Protein AF-A0A6A1WJF9-F1 (afdb_monomer)

InterPro domains:
  IPR001461 Aspartic peptidase A1 [PTHR13683] (9-112)
  IPR021109 Aspartic peptidase domain superfamily [G3DSA:2.40.70.10] (3-115)
  IPR021109 Aspartic peptidase domain superfamily [SSF50630] (6-113)
  IPR032861 Xylanase inhibitor, N-terminal [PF14543] (9-113)
  IPR033121 Peptidase family A1 domain [PS51767] (9-115)

Structure (mmCIF, N/CA/C/O backbone):
data_AF-A0A6A1WJF9-F1
#
_entry.id   AF-A0A6A1WJF9-F1
#
loop_
_atom_site.group_PDB
_atom_site.id
_atom_site.type_symbol
_atom_site.label_atom_id
_atom_site.label_alt_id
_atom_site.label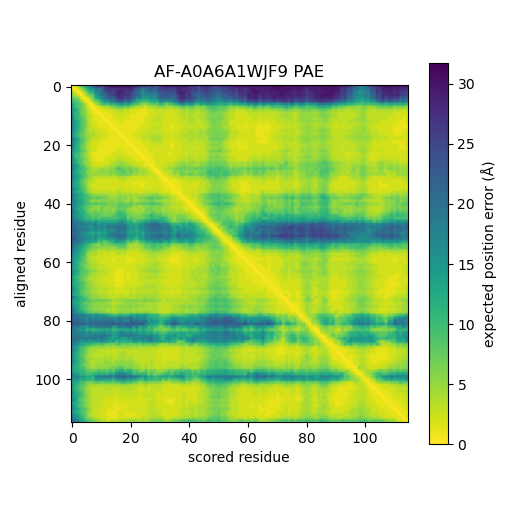_comp_id
_atom_site.label_asym_id
_atom_site.label_entity_id
_atom_site.label_seq_id
_atom_site.pdbx_PDB_ins_code
_atom_site.Cartn_x
_atom_site.Cartn_y
_atom_site.Cartn_z
_atom_site.occupancy
_atom_site.B_iso_or_equiv
_atom_site.auth_seq_id
_atom_site.auth_comp_id
_atom_site.auth_asym_id
_atom_site.auth_atom_id
_atom_site.pdbx_PDB_model_num
ATOM 1 N N . MET A 1 1 ? 31.483 -2.891 -10.739 1.00 36.22 1 MET A N 1
ATOM 2 C CA . MET A 1 1 ? 30.237 -3.054 -9.964 1.00 36.22 1 MET A CA 1
ATOM 3 C C . MET A 1 1 ? 29.172 -3.486 -10.957 1.00 36.22 1 MET A C 1
ATOM 5 O O . MET A 1 1 ? 28.878 -2.681 -11.832 1.00 36.22 1 MET A O 1
ATOM 9 N N . PRO A 1 2 ? 28.710 -4.747 -10.968 1.00 40.19 2 PRO A N 1
ATOM 10 C CA . PRO A 1 2 ? 27.743 -5.171 -11.969 1.00 40.19 2 PRO A CA 1
ATOM 11 C C . PRO A 1 2 ? 26.389 -4.538 -11.637 1.00 40.19 2 PRO A C 1
ATOM 13 O O . PRO A 1 2 ? 25.778 -4.844 -10.617 1.00 40.19 2 PRO A O 1
ATOM 16 N N . SER A 1 3 ? 25.961 -3.610 -12.485 1.00 45.16 3 SER A N 1
ATOM 17 C CA . SER A 1 3 ? 24.625 -3.027 -12.498 1.00 45.16 3 SER A CA 1
ATOM 18 C C . SER A 1 3 ? 23.645 -4.128 -12.890 1.00 45.16 3 SER A C 1
ATOM 20 O O . SER A 1 3 ? 23.606 -4.548 -14.046 1.00 45.16 3 SER A O 1
ATOM 22 N N . VAL A 1 4 ? 22.886 -4.650 -11.931 1.00 50.06 4 VAL A N 1
ATOM 23 C CA . VAL A 1 4 ? 21.851 -5.634 -12.241 1.00 50.06 4 VAL A CA 1
ATOM 24 C C . VAL A 1 4 ? 20.630 -4.885 -12.768 1.00 50.06 4 VAL A C 1
ATOM 26 O O . VAL A 1 4 ? 19.92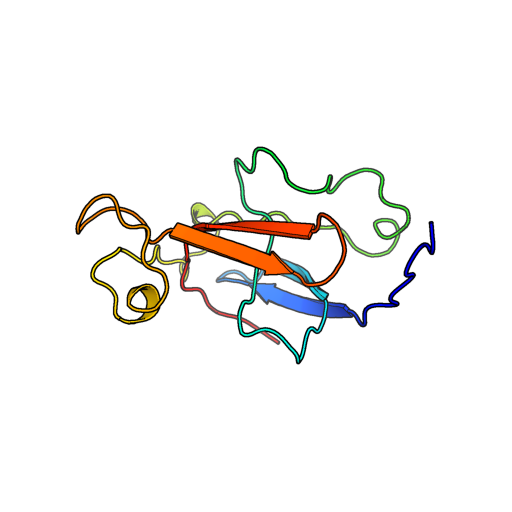7 -4.224 -12.011 1.00 50.06 4 VAL A O 1
ATOM 29 N N . LEU A 1 5 ? 20.408 -4.958 -14.081 1.00 51.97 5 LEU A N 1
ATOM 30 C CA . LEU A 1 5 ? 19.225 -4.411 -14.739 1.00 51.97 5 LEU A CA 1
ATOM 31 C C . LEU A 1 5 ? 18.145 -5.504 -14.762 1.00 51.97 5 LEU A C 1
ATOM 33 O O . LEU A 1 5 ? 18.166 -6.385 -15.621 1.00 51.97 5 LEU A O 1
ATOM 37 N N . TYR A 1 6 ? 17.224 -5.492 -13.800 1.00 61.28 6 TYR A N 1
ATOM 38 C CA . TYR A 1 6 ? 16.028 -6.335 -13.868 1.00 61.28 6 TYR A CA 1
ATOM 39 C C . TYR A 1 6 ? 14.924 -5.575 -14.605 1.00 61.28 6 TYR A C 1
ATOM 41 O O . TYR A 1 6 ? 14.531 -4.488 -14.190 1.00 61.28 6 TYR A O 1
ATOM 49 N N . SER A 1 7 ? 14.421 -6.148 -15.700 1.00 72.31 7 SER A N 1
ATOM 50 C CA . SER A 1 7 ? 13.178 -5.689 -16.322 1.00 72.31 7 SER A CA 1
ATOM 51 C C . SER A 1 7 ? 12.006 -6.221 -15.495 1.00 72.31 7 SER A C 1
ATOM 53 O O . SER A 1 7 ? 11.912 -7.427 -15.260 1.00 72.31 7 SER A O 1
ATOM 55 N N . LEU A 1 8 ? 11.157 -5.318 -15.006 1.00 79.69 8 LEU A N 1
ATOM 56 C CA . LEU A 1 8 ? 9.938 -5.655 -14.277 1.00 79.69 8 LEU A CA 1
ATOM 57 C C . LEU A 1 8 ? 8.751 -5.669 -15.244 1.00 79.69 8 LEU A C 1
ATOM 59 O O . LEU A 1 8 ? 8.674 -4.851 -16.160 1.00 79.69 8 LEU A O 1
ATOM 63 N N . TYR A 1 9 ? 7.818 -6.592 -15.021 1.00 87.06 9 TYR A N 1
ATOM 64 C CA . TYR A 1 9 ? 6.519 -6.578 -15.688 1.00 87.06 9 TYR A CA 1
ATOM 65 C C . TYR A 1 9 ? 5.552 -5.757 -14.848 1.00 87.06 9 TYR A C 1
ATOM 67 O O . TYR A 1 9 ? 5.500 -5.932 -13.631 1.00 87.06 9 TYR A O 1
ATOM 75 N N . TYR A 1 10 ? 4.783 -4.886 -15.493 1.00 88.06 10 TYR A N 1
ATOM 76 C CA . TYR A 1 10 ? 3.828 -4.014 -14.823 1.00 88.06 10 TYR A CA 1
ATOM 77 C C . TYR A 1 10 ? 2.409 -4.311 -15.288 1.00 88.06 10 TYR A C 1
ATOM 79 O O . TYR A 1 10 ? 2.186 -4.682 -16.440 1.00 88.06 10 TYR A O 1
ATOM 87 N N . THR A 1 11 ? 1.449 -4.114 -14.393 1.00 90.94 11 THR A N 1
ATOM 88 C CA . THR A 1 11 ? 0.025 -4.106 -14.727 1.00 90.94 11 THR A CA 1
ATOM 89 C C . THR A 1 11 ? -0.641 -2.886 -14.116 1.00 90.94 11 THR A C 1
ATOM 91 O O . THR A 1 11 ? -0.162 -2.337 -13.121 1.00 90.94 11 THR A O 1
ATOM 94 N N . ALA A 1 12 ? -1.760 -2.478 -14.706 1.00 91.81 12 ALA A N 1
ATOM 95 C CA . ALA A 1 12 ? -2.671 -1.556 -14.057 1.00 91.81 12 ALA A CA 1
ATOM 96 C C . ALA A 1 12 ? -3.667 -2.330 -13.187 1.00 91.81 12 ALA A C 1
ATOM 98 O O . ALA A 1 12 ? -4.109 -3.412 -13.567 1.00 91.81 12 ALA A O 1
ATOM 99 N N . LEU A 1 13 ? -4.029 -1.749 -12.051 1.00 94.75 13 LEU A N 1
ATOM 100 C CA . LEU A 1 13 ? -5.171 -2.148 -11.230 1.00 94.75 13 LEU A CA 1
ATOM 101 C C . LEU A 1 13 ? -5.817 -0.897 -10.636 1.00 94.75 13 LEU A C 1
ATOM 103 O O . LEU A 1 13 ? -5.277 0.202 -10.774 1.00 94.75 13 LEU A O 1
ATOM 107 N N . GLN A 1 14 ? -6.952 -1.045 -9.970 1.00 96.19 14 GLN A N 1
ATOM 108 C CA . GLN A 1 14 ? -7.589 0.023 -9.211 1.00 96.19 14 GLN A CA 1
ATOM 109 C C . GLN A 1 14 ? -7.641 -0.323 -7.721 1.00 96.19 14 GLN A C 1
ATOM 111 O O . GLN A 1 14 ? -7.848 -1.478 -7.352 1.00 96.19 14 GLN A O 1
ATOM 116 N N . LEU A 1 15 ? -7.454 0.678 -6.862 1.00 96.88 15 LEU A N 1
ATOM 117 C CA . LEU A 1 15 ? -7.564 0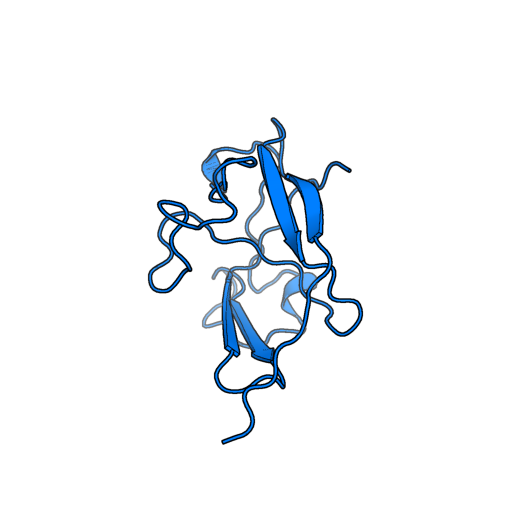.543 -5.411 1.00 96.88 15 LEU A CA 1
ATOM 118 C C . LEU A 1 15 ? -8.689 1.422 -4.878 1.00 96.88 15 LEU A C 1
ATOM 120 O O . LEU A 1 15 ? -8.770 2.604 -5.216 1.00 96.88 15 LEU A O 1
ATOM 124 N N . GLY A 1 16 ? -9.481 0.850 -3.979 1.00 96.31 16 GLY A N 1
ATOM 125 C CA . GLY A 1 16 ? -10.483 1.559 -3.201 1.00 96.31 16 GLY A CA 1
ATOM 126 C C . GLY A 1 16 ? -11.820 1.801 -3.884 1.00 96.31 16 GLY A C 1
ATOM 127 O O . GLY A 1 16 ? -12.063 1.380 -5.013 1.00 96.31 16 GLY A O 1
ATOM 128 N N . THR A 1 17 ? -12.676 2.509 -3.149 1.00 97.12 17 THR A N 1
ATOM 129 C CA . THR A 1 17 ? -14.023 2.894 -3.567 1.00 97.12 17 THR A CA 1
ATOM 130 C C . THR A 1 17 ? -14.225 4.400 -3.319 1.00 97.12 17 THR A C 1
ATOM 132 O O . THR A 1 17 ? -14.325 4.814 -2.160 1.00 97.12 17 THR A O 1
ATOM 135 N N . PRO A 1 18 ? -14.293 5.244 -4.375 1.00 96.56 18 PRO A N 1
ATOM 136 C CA . PRO A 1 18 ? -14.187 4.888 -5.797 1.00 96.56 18 PRO A CA 1
ATOM 137 C C . PRO A 1 18 ? -12.778 4.404 -6.187 1.00 96.56 18 PRO A C 1
ATOM 139 O O . PRO A 1 18 ? -11.793 4.764 -5.547 1.00 96.56 18 PRO A O 1
ATOM 142 N N . GLY A 1 19 ? -12.698 3.599 -7.250 1.00 96.44 19 GLY A N 1
ATOM 143 C CA . GLY A 1 19 ? -11.443 3.017 -7.728 1.00 96.44 19 GLY A CA 1
ATOM 144 C C . GLY A 1 19 ? -10.479 4.061 -8.292 1.00 96.44 19 GLY A C 1
ATOM 145 O O . GLY A 1 19 ? -10.833 4.826 -9.188 1.00 96.44 19 GLY A O 1
ATOM 146 N N . VAL A 1 20 ? -9.243 4.063 -7.788 1.00 95.19 20 VAL A N 1
ATOM 147 C CA . VAL A 1 20 ? -8.134 4.893 -8.292 1.00 95.19 20 VAL A CA 1
ATOM 148 C C . VAL A 1 20 ? -7.095 3.997 -8.954 1.00 95.19 20 VAL A C 1
ATOM 150 O O . VAL A 1 20 ? -6.727 2.973 -8.387 1.00 95.19 20 VAL A O 1
ATOM 153 N N . LYS A 1 21 ? -6.621 4.354 -10.153 1.00 93.56 21 LYS A N 1
ATOM 154 C CA . LYS A 1 21 ? -5.757 3.496 -10.981 1.00 93.56 21 LYS A CA 1
ATOM 155 C C . LYS A 1 21 ? -4.288 3.567 -10.549 1.00 93.56 21 LYS A C 1
ATOM 157 O O . LYS A 1 21 ? -3.721 4.647 -10.458 1.00 93.56 21 LYS A O 1
ATOM 162 N N . PHE A 1 22 ? -3.634 2.427 -10.378 1.00 92.38 22 PHE A N 1
ATOM 163 C CA . PHE A 1 22 ? -2.208 2.330 -10.059 1.00 92.38 22 PHE A CA 1
ATOM 164 C C . PHE A 1 22 ? -1.503 1.426 -11.062 1.00 92.38 22 PHE A C 1
ATOM 166 O O . PHE A 1 22 ? -2.070 0.429 -11.505 1.00 92.38 22 PHE A O 1
ATOM 173 N N . MET A 1 23 ? -0.258 1.766 -11.392 1.00 90.19 23 MET A N 1
ATOM 174 C CA . MET A 1 23 ? 0.650 0.885 -12.119 1.00 90.19 23 MET A CA 1
ATOM 175 C C . MET A 1 23 ? 1.575 0.209 -11.112 1.00 90.19 23 MET A C 1
ATOM 177 O O . MET A 1 23 ? 2.243 0.882 -10.329 1.00 90.19 23 MET A O 1
ATOM 181 N N . VAL A 1 24 ? 1.598 -1.121 -11.117 1.00 90.50 24 VAL A N 1
ATOM 182 C CA . VAL A 1 24 ? 2.294 -1.920 -10.101 1.00 90.50 24 VAL A CA 1
ATOM 183 C C . VAL A 1 24 ? 3.158 -2.988 -10.753 1.00 90.50 24 VAL A C 1
ATOM 185 O O . VAL A 1 24 ? 2.794 -3.536 -11.794 1.00 90.50 24 VAL A O 1
ATOM 188 N N . ALA A 1 25 ? 4.312 -3.276 -10.150 1.00 89.69 25 ALA A N 1
ATOM 189 C CA . ALA A 1 25 ? 5.199 -4.338 -10.608 1.00 89.69 25 ALA A CA 1
ATOM 190 C C . ALA A 1 25 ? 4.680 -5.710 -10.149 1.00 89.69 25 ALA A C 1
ATOM 192 O O . ALA A 1 25 ? 4.277 -5.883 -8.999 1.00 89.69 25 ALA A O 1
ATOM 193 N N . LEU A 1 26 ? 4.724 -6.695 -11.042 1.00 90.12 26 LEU A N 1
ATOM 194 C CA . LEU A 1 26 ? 4.380 -8.083 -10.754 1.00 90.12 26 LEU A CA 1
ATOM 195 C C . LEU A 1 26 ? 5.596 -8.808 -10.168 1.00 90.12 26 LEU A C 1
ATOM 197 O O . LEU A 1 26 ? 6.469 -9.277 -10.899 1.00 90.12 26 LEU A O 1
ATOM 201 N N . ASP A 1 27 ? 5.639 -8.916 -8.842 1.00 87.94 27 ASP A N 1
ATOM 202 C CA . ASP A 1 27 ? 6.687 -9.631 -8.113 1.00 87.94 27 ASP A CA 1
ATOM 203 C C . ASP A 1 27 ? 6.154 -10.944 -7.521 1.00 87.94 27 ASP A C 1
ATOM 205 O O . ASP A 1 27 ? 5.575 -10.986 -6.441 1.00 87.94 27 ASP A O 1
ATOM 209 N N . THR A 1 28 ? 6.366 -12.049 -8.238 1.00 88.69 28 THR A N 1
ATOM 210 C CA . THR A 1 28 ? 5.937 -13.396 -7.804 1.00 88.69 28 THR A CA 1
ATOM 211 C C . THR A 1 28 ? 6.785 -13.982 -6.672 1.00 88.69 28 THR A C 1
ATOM 213 O O . THR A 1 28 ? 6.485 -15.075 -6.188 1.00 88.69 28 THR A O 1
ATOM 216 N N . ARG A 1 29 ? 7.867 -13.305 -6.264 1.00 84.25 29 ARG A N 1
ATOM 217 C CA . ARG A 1 29 ? 8.800 -13.784 -5.234 1.00 84.25 29 ARG A CA 1
ATOM 218 C C . ARG A 1 29 ? 8.647 -13.065 -3.895 1.00 84.25 29 ARG A C 1
ATOM 220 O O . ARG A 1 29 ? 9.420 -13.357 -2.983 1.00 84.25 29 ARG A O 1
ATOM 227 N N . SER A 1 30 ? 7.666 -12.176 -3.755 1.00 83.69 30 SER A N 1
ATOM 228 C CA . SER A 1 30 ? 7.314 -11.546 -2.483 1.00 83.69 30 SER A CA 1
ATOM 229 C C . SER A 1 30 ? 5.846 -11.773 -2.116 1.00 83.69 30 SER A C 1
ATOM 231 O O . SER A 1 30 ? 5.038 -12.232 -2.919 1.00 83.69 30 SER A O 1
ATOM 233 N N . ASP A 1 31 ? 5.519 -11.503 -0.853 1.00 84.44 31 ASP A N 1
ATOM 234 C CA . ASP A 1 31 ? 4.181 -11.645 -0.271 1.00 84.44 31 ASP A CA 1
ATOM 235 C C . ASP A 1 31 ? 3.566 -10.287 0.121 1.00 84.44 31 ASP A C 1
ATOM 237 O O . ASP A 1 31 ? 2.588 -10.236 0.870 1.00 84.44 31 ASP A O 1
ATOM 241 N N . LEU A 1 32 ? 4.154 -9.180 -0.355 1.00 88.44 32 LEU A N 1
ATOM 242 C CA . LEU A 1 32 ? 3.747 -7.816 -0.028 1.00 88.44 32 LEU A CA 1
ATOM 243 C C . LEU A 1 32 ? 3.358 -7.040 -1.285 1.00 88.44 32 LEU A C 1
ATOM 245 O O . LEU A 1 32 ? 4.193 -6.770 -2.144 1.00 88.44 32 LEU A O 1
ATOM 249 N N . PHE A 1 33 ? 2.118 -6.568 -1.303 1.00 91.94 33 PHE A N 1
ATOM 250 C CA . PHE A 1 33 ? 1.655 -5.537 -2.220 1.00 91.94 33 PHE A CA 1
ATOM 251 C C . PHE A 1 33 ? 1.798 -4.156 -1.566 1.00 91.94 33 PHE A C 1
ATOM 253 O O . PHE A 1 33 ? 1.304 -3.953 -0.456 1.00 91.94 33 PHE A O 1
ATOM 260 N N . TRP A 1 34 ? 2.470 -3.209 -2.227 1.00 92.50 34 TRP A N 1
ATOM 261 C CA . TRP A 1 34 ? 2.646 -1.849 -1.714 1.00 92.50 34 TRP A CA 1
ATOM 262 C C . TRP A 1 34 ? 2.555 -0.802 -2.826 1.00 92.50 34 TRP A C 1
ATOM 264 O O . TRP A 1 34 ? 2.956 -1.034 -3.965 1.00 92.50 34 TRP A O 1
ATOM 274 N N . VAL A 1 35 ? 2.037 0.368 -2.462 1.00 93.56 35 VAL A N 1
ATOM 275 C CA . VAL A 1 35 ? 1.968 1.577 -3.289 1.00 93.56 35 VAL A CA 1
ATOM 276 C C . VAL A 1 35 ? 2.419 2.772 -2.441 1.00 93.56 35 VAL A C 1
ATOM 278 O O . VAL A 1 35 ? 2.267 2.724 -1.215 1.00 93.56 35 VAL A O 1
ATOM 281 N N . PRO A 1 36 ? 2.988 3.834 -3.038 1.00 92.06 36 PRO A N 1
ATOM 282 C CA . PRO A 1 36 ? 3.284 5.058 -2.300 1.00 92.06 36 PRO A CA 1
ATOM 283 C C . PRO A 1 36 ? 1.984 5.680 -1.777 1.00 92.06 36 PRO A C 1
ATOM 285 O O . PRO A 1 36 ? 0.981 5.723 -2.491 1.00 92.06 36 PRO A O 1
ATOM 288 N N . CYS A 1 37 ? 2.004 6.168 -0.538 1.00 91.50 37 CYS A N 1
ATOM 289 C CA . CYS A 1 37 ? 0.866 6.829 0.093 1.00 91.50 37 CYS A CA 1
ATOM 290 C C . CYS A 1 37 ? 1.112 8.321 0.332 1.00 91.50 37 CYS A C 1
ATOM 292 O O . CYS A 1 37 ? 2.241 8.813 0.211 1.00 91.50 37 CYS A O 1
ATOM 294 N N . ASP A 1 38 ? 0.047 9.038 0.689 1.00 86.19 38 ASP A N 1
ATOM 295 C CA . ASP A 1 38 ? 0.138 10.422 1.130 1.00 86.19 38 ASP A CA 1
ATOM 296 C C . ASP A 1 38 ? 1.077 10.541 2.344 1.00 86.19 38 ASP A C 1
ATOM 298 O O . ASP A 1 38 ? 1.210 9.633 3.166 1.00 86.19 38 ASP A O 1
ATOM 302 N N . ASN A 1 39 ? 1.804 11.657 2.419 1.00 82.69 39 ASN A N 1
ATOM 303 C CA . ASN A 1 39 ? 2.830 11.922 3.436 1.00 82.69 39 ASN A CA 1
ATOM 304 C C . ASN A 1 39 ? 4.015 10.934 3.459 1.00 82.69 39 ASN A C 1
ATOM 306 O O . ASN A 1 39 ? 4.706 10.819 4.476 1.00 82.69 39 ASN A O 1
ATOM 310 N N . CYS A 1 40 ? 4.308 10.252 2.348 1.00 85.75 40 CYS A N 1
ATOM 311 C CA . CYS A 1 40 ? 5.539 9.476 2.244 1.00 85.75 40 CYS A CA 1
ATOM 312 C C . CYS A 1 40 ? 6.783 10.382 2.217 1.00 85.75 40 CYS A C 1
ATOM 314 O O . CYS A 1 40 ? 6.899 11.287 1.395 1.00 85.75 40 CYS A O 1
ATOM 316 N N . SER A 1 41 ? 7.750 10.109 3.098 1.00 84.19 41 SER A N 1
ATOM 317 C CA . SER A 1 41 ? 8.971 10.916 3.234 1.00 84.19 41 SER A CA 1
ATOM 318 C C . SER A 1 41 ? 10.107 10.513 2.289 1.00 84.19 41 SER A C 1
ATOM 320 O O . SER A 1 41 ? 10.973 11.333 1.990 1.00 84.19 41 SER A O 1
ATOM 322 N N . ARG A 1 42 ? 10.142 9.250 1.842 1.00 85.19 42 ARG A N 1
ATOM 323 C CA . ARG A 1 42 ? 11.215 8.677 1.005 1.00 85.19 42 ARG A CA 1
ATOM 324 C C . ARG A 1 42 ? 10.651 7.788 -0.108 1.00 85.19 42 ARG A C 1
ATOM 326 O O . ARG A 1 42 ? 11.080 6.651 -0.270 1.00 85.19 42 ARG A O 1
ATOM 333 N N . CYS A 1 43 ? 9.664 8.295 -0.841 1.00 84.62 43 CYS A N 1
ATOM 334 C CA . CYS A 1 43 ? 9.089 7.607 -1.997 1.00 84.62 43 CYS A CA 1
ATOM 335 C C . CYS A 1 43 ? 9.666 8.136 -3.314 1.00 84.62 43 CYS A C 1
ATOM 337 O O . CYS A 1 43 ? 10.191 9.248 -3.373 1.00 84.62 43 CYS A O 1
ATOM 339 N N . ALA A 1 44 ? 9.559 7.328 -4.370 1.00 77.00 44 ALA A N 1
ATOM 340 C CA . ALA A 1 44 ? 9.876 7.766 -5.723 1.00 77.00 44 ALA A CA 1
ATOM 341 C C . ALA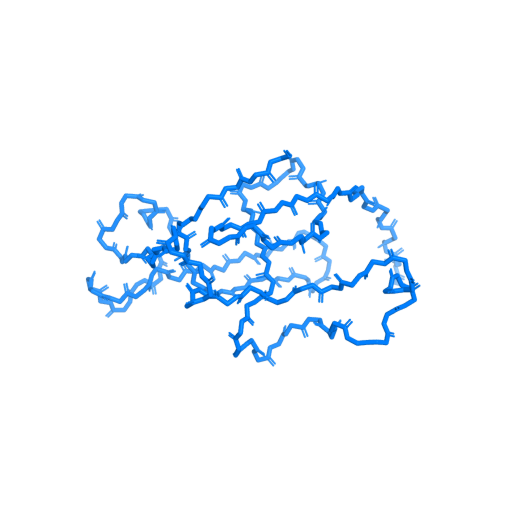 A 1 44 ? 8.956 8.933 -6.141 1.00 77.00 44 ALA A C 1
ATOM 343 O O . ALA A 1 44 ? 7.776 8.923 -5.777 1.00 77.00 44 ALA A O 1
ATOM 344 N N . PRO A 1 45 ? 9.472 9.926 -6.885 1.00 74.31 45 PRO A N 1
ATOM 345 C CA . PRO A 1 45 ? 8.653 11.012 -7.405 1.00 74.31 45 PRO A CA 1
ATOM 346 C C . PRO A 1 45 ? 7.621 10.474 -8.404 1.00 74.31 45 PRO A C 1
ATOM 348 O O . PRO A 1 45 ? 7.915 9.572 -9.189 1.00 74.31 45 PRO A O 1
ATOM 351 N N . THR A 1 46 ? 6.409 11.027 -8.359 1.00 71.25 46 THR A N 1
ATOM 352 C CA . THR A 1 46 ? 5.339 10.742 -9.328 1.00 71.25 46 THR A CA 1
ATOM 353 C C . THR A 1 46 ? 5.421 11.638 -10.562 1.00 71.25 46 THR A C 1
ATOM 355 O O . THR A 1 46 ? 5.005 11.225 -11.639 1.00 71.25 46 THR A O 1
ATOM 358 N N . GLU A 1 47 ? 6.021 12.820 -10.414 1.00 65.38 47 GLU A N 1
ATOM 359 C CA . GLU A 1 47 ? 6.284 13.783 -11.485 1.00 65.38 47 GLU A CA 1
ATOM 360 C C . GLU A 1 47 ? 7.632 13.484 -12.173 1.00 65.38 47 GLU A C 1
ATOM 362 O O . GLU A 1 47 ? 8.572 13.005 -11.534 1.00 65.38 47 GLU A O 1
ATOM 367 N N . ASP A 1 48 ? 7.742 13.780 -13.470 1.00 55.00 48 ASP A N 1
ATOM 368 C CA . ASP A 1 48 ? 8.990 13.747 -14.259 1.00 55.00 48 ASP A CA 1
ATOM 369 C C . ASP A 1 48 ? 9.668 12.377 -14.480 1.00 55.00 48 ASP A C 1
ATOM 371 O O . ASP A 1 48 ? 10.867 12.299 -14.770 1.00 55.00 48 ASP A O 1
ATOM 375 N N . THR A 1 49 ? 8.929 11.265 -14.424 1.00 56.66 49 THR A N 1
ATOM 376 C CA . THR A 1 49 ? 9.471 9.975 -14.888 1.00 56.66 49 THR A CA 1
ATOM 377 C C . THR A 1 49 ? 9.185 9.773 -16.378 1.00 56.66 49 THR A C 1
ATOM 379 O O . THR A 1 49 ? 8.086 10.035 -16.852 1.00 56.66 49 THR A O 1
ATOM 382 N N . VAL A 1 50 ? 10.157 9.260 -17.143 1.00 54.00 50 VAL A N 1
ATOM 383 C CA . VAL A 1 50 ? 10.009 8.943 -18.587 1.00 54.00 50 VAL A CA 1
ATOM 384 C C . VAL A 1 50 ? 8.848 7.960 -18.855 1.00 54.00 50 VAL A C 1
ATOM 386 O O . VAL A 1 50 ? 8.356 7.873 -19.972 1.00 54.00 50 VAL A O 1
ATOM 389 N N . TYR A 1 51 ? 8.377 7.253 -17.821 1.00 53.44 51 TYR A N 1
ATOM 390 C CA . TYR A 1 51 ? 7.225 6.346 -17.854 1.00 53.44 51 TYR A CA 1
ATOM 391 C C . TYR A 1 51 ? 5.867 7.038 -17.629 1.00 53.44 51 TYR A C 1
ATOM 393 O O . TYR A 1 51 ? 4.833 6.429 -17.894 1.00 53.44 51 TYR A O 1
ATOM 401 N N . ALA A 1 52 ? 5.850 8.281 -17.138 1.00 53.69 52 ALA A N 1
ATOM 402 C CA . ALA A 1 52 ? 4.628 9.019 -16.816 1.00 53.69 52 ALA A CA 1
ATOM 403 C C . ALA A 1 52 ? 3.935 9.631 -18.048 1.00 53.69 52 ALA A C 1
ATOM 405 O O . ALA A 1 52 ? 2.809 10.105 -17.933 1.00 53.69 52 ALA A O 1
ATOM 406 N N . SER A 1 53 ? 4.564 9.613 -19.234 1.00 59.38 53 SER A N 1
ATOM 407 C CA . SER A 1 53 ? 3.973 10.211 -20.443 1.00 59.38 53 SER A CA 1
ATOM 408 C C . SER A 1 53 ? 2.691 9.511 -20.906 1.0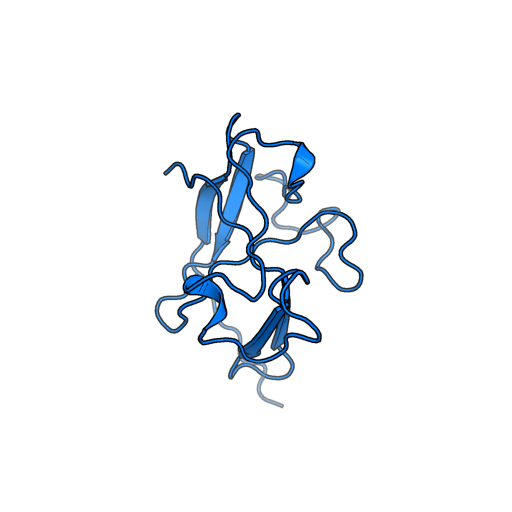0 59.38 53 SER A C 1
ATOM 410 O O . SER A 1 53 ? 1.826 10.170 -21.475 1.00 59.38 53 SER A O 1
ATOM 412 N N . ASP A 1 54 ? 2.555 8.209 -20.624 1.00 66.88 54 ASP A N 1
ATOM 413 C CA . ASP A 1 54 ? 1.402 7.390 -21.035 1.00 66.88 54 ASP A CA 1
ATOM 414 C C . ASP A 1 54 ? 0.524 6.937 -19.850 1.00 66.88 54 ASP A C 1
ATOM 416 O O . ASP A 1 54 ? -0.552 6.365 -20.049 1.00 66.88 54 ASP A O 1
ATOM 420 N N . PHE A 1 55 ? 0.968 7.165 -18.607 1.00 73.81 55 PHE A N 1
ATOM 421 C CA . PHE A 1 55 ? 0.257 6.749 -17.399 1.00 73.81 55 PHE A CA 1
ATOM 422 C C . PHE A 1 55 ? 0.494 7.722 -16.240 1.00 73.81 55 PHE A C 1
ATOM 424 O O . PHE A 1 55 ? 1.609 7.849 -15.740 1.00 73.81 55 PHE A O 1
ATOM 431 N N . GLU A 1 56 ? -0.578 8.347 -15.757 1.00 79.25 56 GLU A N 1
ATOM 432 C CA . GLU A 1 56 ? -0.540 9.209 -14.575 1.00 79.25 56 GLU A CA 1
ATOM 433 C C . GLU A 1 56 ? -0.342 8.364 -13.305 1.00 79.25 56 GLU A C 1
ATOM 435 O O . GLU A 1 56 ? -1.161 7.502 -12.966 1.00 79.25 56 GLU A O 1
ATOM 440 N N . LEU A 1 57 ? 0.786 8.569 -12.620 1.00 84.56 57 LEU A N 1
ATOM 441 C CA . LEU A 1 57 ? 1.113 7.859 -11.386 1.00 84.56 57 LEU A CA 1
ATOM 442 C C . LEU A 1 57 ? 0.296 8.429 -10.223 1.00 84.56 57 LEU A C 1
ATOM 444 O O . LEU A 1 57 ? 0.394 9.608 -9.904 1.00 84.56 57 LEU A O 1
ATOM 448 N N . ASN A 1 58 ? -0.472 7.572 -9.551 1.00 89.06 58 ASN A N 1
ATOM 449 C CA . ASN A 1 58 ? -1.286 7.966 -8.405 1.00 89.06 58 ASN A CA 1
ATOM 450 C C . ASN A 1 58 ? -0.577 7.712 -7.069 1.00 89.06 58 ASN A C 1
ATOM 452 O O . ASN A 1 58 ? 0.205 6.771 -6.920 1.00 89.06 58 ASN A O 1
ATOM 456 N N . ILE A 1 59 ? -0.922 8.532 -6.075 1.00 91.50 59 ILE A N 1
ATOM 457 C CA . ILE A 1 59 ? -0.532 8.364 -4.672 1.00 91.50 59 ILE A CA 1
ATOM 458 C C . ILE A 1 59 ? -1.751 7.876 -3.894 1.00 91.50 59 ILE A C 1
ATOM 460 O O . ILE A 1 59 ? -2.843 8.437 -3.999 1.00 91.50 59 ILE A O 1
ATOM 464 N N . TYR A 1 60 ? -1.573 6.827 -3.098 1.00 93.62 60 TYR A N 1
ATOM 465 C CA . TYR A 1 60 ? -2.648 6.282 -2.286 1.00 93.62 60 TYR A CA 1
ATOM 466 C C . TYR A 1 60 ? -3.011 7.223 -1.134 1.00 93.62 60 TYR A C 1
ATOM 468 O O . TYR A 1 60 ? -2.185 7.504 -0.272 1.00 93.62 60 TYR A O 1
ATOM 476 N N . ASN A 1 61 ? -4.264 7.672 -1.093 1.00 93.38 61 ASN A N 1
ATOM 477 C CA . ASN A 1 61 ? -4.818 8.426 0.026 1.00 93.38 61 ASN A CA 1
ATOM 478 C C . ASN A 1 61 ? -5.855 7.553 0.756 1.00 93.38 61 ASN A C 1
ATOM 480 O O . ASN A 1 61 ? -6.963 7.379 0.236 1.00 93.38 61 ASN A O 1
ATOM 484 N N . PRO A 1 62 ? -5.560 7.048 1.969 1.00 92.19 62 PRO A N 1
ATOM 485 C CA . PRO A 1 62 ? -6.494 6.237 2.746 1.00 92.19 62 PRO A CA 1
ATOM 486 C C . PRO A 1 62 ? -7.834 6.933 3.012 1.00 92.19 62 PRO A C 1
ATOM 488 O O . PRO A 1 62 ? -8.858 6.266 3.109 1.00 92.19 62 PRO A O 1
ATOM 491 N N . LYS A 1 63 ? -7.852 8.270 3.111 1.00 93.94 63 LYS A N 1
ATOM 492 C CA . LYS A 1 63 ? -9.077 9.055 3.345 1.00 93.94 63 LYS A CA 1
ATOM 493 C C . LYS A 1 63 ? -9.913 9.248 2.079 1.00 93.94 63 LYS A C 1
ATOM 495 O O . LYS A 1 63 ? -11.069 9.645 2.179 1.00 93.94 63 LYS A O 1
ATOM 500 N N . GLY A 1 64 ? -9.335 8.998 0.904 1.00 94.62 64 GLY A N 1
ATOM 501 C CA . GLY A 1 64 ? -10.012 9.114 -0.389 1.00 94.62 64 GLY A CA 1
ATOM 502 C C . GLY A 1 64 ? -10.869 7.901 -0.759 1.00 94.62 64 GLY A C 1
ATOM 503 O O . GLY A 1 64 ? -11.586 7.959 -1.752 1.00 94.62 64 GLY A O 1
ATOM 504 N N . SER A 1 65 ? -10.809 6.818 0.023 1.00 96.31 65 SER A N 1
ATOM 505 C CA . SER A 1 65 ? -11.501 5.556 -0.250 1.00 96.31 65 SER A CA 1
ATOM 506 C C . SER A 1 65 ? -12.396 5.151 0.919 1.00 96.31 65 SER A C 1
ATOM 508 O O . SER A 1 65 ? -11.922 5.003 2.045 1.00 96.31 65 SER A O 1
ATOM 510 N N . SER A 1 66 ? -13.680 4.899 0.657 1.00 97.06 66 SER A N 1
ATOM 511 C CA . SER A 1 66 ? -14.644 4.460 1.680 1.00 97.06 66 SER A CA 1
ATOM 512 C C . SER A 1 66 ? -14.424 3.018 2.153 1.00 97.06 66 SER A C 1
ATOM 514 O O . SER A 1 66 ? -14.865 2.651 3.242 1.00 97.06 66 SER A O 1
ATOM 516 N N . SER A 1 67 ? -13.716 2.207 1.365 1.00 97.19 67 SER A N 1
ATOM 517 C CA . SER A 1 67 ? -13.344 0.825 1.686 1.00 97.19 67 SER A CA 1
ATOM 518 C C . SER A 1 67 ? -11.988 0.704 2.396 1.00 97.19 67 SER A C 1
ATOM 520 O O . SER A 1 67 ? -11.595 -0.400 2.768 1.00 97.19 67 SER A O 1
ATOM 522 N N . SER A 1 68 ? -11.271 1.817 2.598 1.00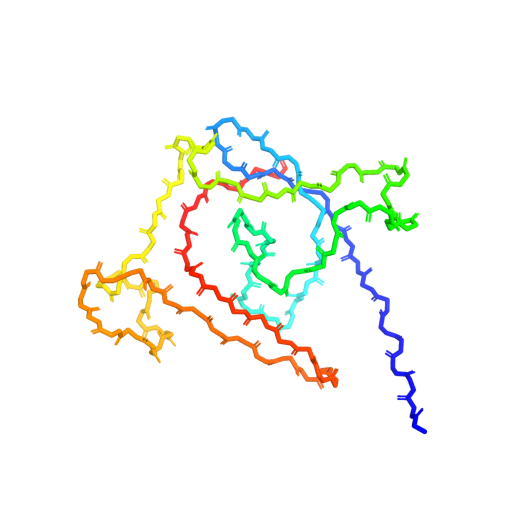 96.38 68 SER A N 1
ATOM 523 C CA . SER A 1 68 ? -9.961 1.825 3.258 1.00 96.38 68 SER A CA 1
ATOM 524 C C . SER A 1 68 ? -10.094 1.663 4.772 1.00 96.38 68 SER A C 1
ATOM 526 O O . SER A 1 68 ? -10.840 2.396 5.427 1.00 96.38 68 SER A O 1
ATOM 528 N N . LYS A 1 69 ? -9.336 0.725 5.344 1.00 95.38 69 LYS A N 1
ATOM 529 C CA . LYS A 1 69 ? -9.279 0.462 6.786 1.00 95.38 69 LYS A CA 1
ATOM 530 C C . LYS A 1 69 ? -7.836 0.285 7.236 1.00 95.38 69 LYS A C 1
ATOM 532 O O . LYS A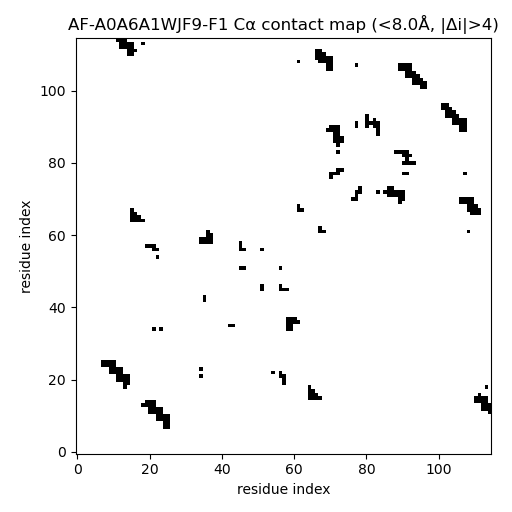 1 69 ? -7.114 -0.572 6.733 1.00 95.38 69 LYS A O 1
ATOM 537 N N . GLU A 1 70 ? -7.415 1.073 8.219 1.00 92.50 70 GLU A N 1
ATOM 538 C CA . GLU A 1 70 ? -6.097 0.904 8.832 1.00 92.50 70 GLU A CA 1
ATOM 539 C C . GLU A 1 70 ? -6.027 -0.432 9.583 1.00 92.50 70 GLU A C 1
ATOM 541 O O . GLU A 1 70 ? -6.927 -0.791 10.349 1.00 92.50 70 GLU A O 1
ATOM 546 N N . VAL A 1 71 ? -4.944 -1.180 9.369 1.00 92.19 71 VAL A N 1
ATOM 547 C CA . VAL A 1 71 ? -4.698 -2.432 10.087 1.00 92.19 71 VAL A CA 1
ATOM 548 C C . VAL A 1 71 ? -3.989 -2.090 11.390 1.00 92.19 71 VAL A C 1
ATOM 550 O O . VAL A 1 71 ? -2.861 -1.600 11.386 1.00 92.19 71 VAL A O 1
ATOM 553 N N . THR A 1 72 ? -4.632 -2.363 12.521 1.00 91.88 72 THR A N 1
ATOM 554 C CA . THR A 1 72 ? -4.033 -2.159 13.845 1.00 91.88 72 THR A CA 1
ATOM 555 C C . THR A 1 72 ? -3.190 -3.357 14.274 1.00 91.88 72 THR A C 1
ATOM 557 O O . THR A 1 72 ? -3.313 -4.463 13.745 1.00 91.88 72 THR A O 1
ATOM 560 N N . CYS A 1 73 ? -2.343 -3.155 15.277 1.00 90.75 73 CYS A N 1
ATOM 561 C CA . CYS A 1 73 ? -1.453 -4.183 15.814 1.00 90.75 73 CYS A CA 1
ATOM 562 C C . CYS A 1 73 ? -2.153 -5.413 16.418 1.00 90.75 73 CYS A C 1
ATOM 564 O O . CYS A 1 73 ? -1.555 -6.483 16.478 1.00 90.75 73 CYS A O 1
ATOM 566 N N . ASN A 1 74 ? -3.421 -5.295 16.817 1.00 88.62 74 ASN A N 1
ATOM 567 C CA . ASN A 1 74 ? -4.223 -6.432 17.283 1.00 88.62 74 ASN A CA 1
ATOM 568 C C . ASN A 1 74 ? -4.845 -7.260 16.141 1.00 88.62 74 ASN A C 1
ATOM 570 O O . ASN A 1 74 ? -5.462 -8.293 16.402 1.00 88.62 74 ASN A O 1
ATOM 574 N N . ASN A 1 75 ? -4.735 -6.816 14.887 1.00 90.06 75 ASN A N 1
ATOM 575 C CA . ASN A 1 75 ? -5.285 -7.528 13.737 1.00 90.06 75 ASN A CA 1
ATOM 576 C C . ASN A 1 75 ? -4.412 -8.750 13.383 1.00 90.06 75 ASN A C 1
ATOM 578 O O . ASN A 1 75 ? -3.183 -8.685 13.418 1.00 90.06 75 ASN A O 1
ATOM 582 N N . SER A 1 76 ? -5.038 -9.862 12.990 1.00 88.56 76 SER A N 1
ATOM 583 C CA . SER A 1 76 ? -4.347 -11.098 12.594 1.00 88.56 76 SER A CA 1
ATOM 584 C C . SER A 1 76 ? -3.411 -10.917 11.393 1.00 88.56 76 SER A C 1
ATOM 586 O O . SER A 1 76 ? -2.388 -11.599 11.317 1.00 88.56 76 SER A O 1
ATOM 588 N N . LEU A 1 77 ? -3.698 -9.965 10.498 1.00 86.75 77 LEU A N 1
ATOM 589 C CA . LEU A 1 77 ? -2.812 -9.582 9.393 1.00 86.75 77 LEU A CA 1
ATOM 590 C C . LEU A 1 77 ? -1.474 -9.013 9.892 1.00 86.75 77 LEU A C 1
ATOM 592 O O . LEU A 1 77 ? -0.446 -9.186 9.238 1.00 86.75 77 LEU A O 1
ATOM 596 N N . CYS A 1 78 ? -1.465 -8.389 11.075 1.00 88.19 78 CYS A N 1
ATOM 597 C CA . CYS A 1 78 ? -0.261 -7.835 11.689 1.00 88.19 78 CYS A CA 1
ATOM 598 C C . CYS A 1 78 ? 0.603 -8.885 12.407 1.00 88.19 78 CYS A C 1
ATOM 600 O O . CYS A 1 78 ? 1.782 -8.648 12.664 1.00 88.19 78 CYS A O 1
ATOM 602 N N . ALA A 1 79 ? 0.066 -10.079 12.688 1.00 74.25 79 ALA A N 1
ATOM 603 C CA . ALA A 1 79 ? 0.723 -11.086 13.529 1.00 74.25 79 ALA A CA 1
ATOM 604 C C . ALA A 1 79 ? 2.086 -11.576 12.996 1.00 74.25 79 ALA A C 1
ATOM 606 O O . ALA A 1 79 ? 2.874 -12.150 13.744 1.00 74.25 79 ALA A O 1
ATOM 607 N N . ARG A 1 80 ? 2.372 -11.371 11.702 1.00 66.88 80 ARG A N 1
ATOM 608 C CA . ARG A 1 80 ? 3.646 -11.749 11.065 1.00 66.88 80 ARG A CA 1
ATOM 609 C C . ARG A 1 80 ? 4.677 -10.619 11.012 1.00 66.88 80 ARG A C 1
ATOM 611 O O . ARG A 1 80 ? 5.831 -10.888 10.689 1.00 66.88 80 ARG A O 1
ATOM 618 N N . ARG A 1 81 ? 4.292 -9.370 11.295 1.00 65.06 81 ARG A N 1
ATOM 619 C CA . ARG A 1 81 ? 5.148 -8.183 11.136 1.00 65.06 81 ARG A CA 1
ATOM 620 C C . ARG A 1 81 ? 5.315 -7.488 12.488 1.00 65.06 81 ARG A C 1
ATOM 622 O O . ARG A 1 81 ? 4.668 -6.500 12.811 1.00 65.06 81 ARG A O 1
ATOM 629 N N . ASN A 1 82 ? 6.190 -8.073 13.306 1.00 62.94 82 ASN A N 1
ATOM 630 C CA . ASN A 1 82 ? 6.492 -7.631 14.666 1.00 62.94 82 ASN A CA 1
ATOM 631 C C . ASN A 1 82 ? 7.278 -6.310 14.654 1.00 62.94 82 ASN A C 1
ATOM 633 O O . ASN A 1 82 ? 8.501 -6.305 14.552 1.00 62.94 82 ASN A O 1
ATOM 637 N N . GLY A 1 83 ? 6.571 -5.188 14.766 1.00 74.12 83 GLY A N 1
ATOM 638 C CA . GLY A 1 83 ? 7.163 -3.857 14.975 1.00 74.12 83 GLY A CA 1
ATOM 639 C C . GLY A 1 83 ? 6.276 -2.921 15.797 1.00 74.12 83 GLY A C 1
ATOM 640 O O . GLY A 1 83 ? 6.506 -1.717 15.843 1.00 74.12 83 GLY A O 1
ATOM 641 N N . CYS A 1 84 ? 5.231 -3.466 16.415 1.00 83.94 84 CYS A N 1
ATOM 642 C CA . CYS A 1 84 ? 4.216 -2.710 17.130 1.00 83.94 84 CYS A CA 1
ATOM 643 C C . CYS A 1 84 ? 4.750 -2.111 18.432 1.00 83.94 84 CYS A C 1
ATOM 645 O O . CYS A 1 84 ? 5.276 -2.824 19.283 1.00 83.94 84 CYS A O 1
ATOM 647 N N . VAL A 1 85 ? 4.554 -0.802 18.605 1.00 77.94 85 VAL A N 1
ATOM 648 C CA . VAL A 1 85 ? 4.911 -0.061 19.832 1.00 77.94 85 VAL A CA 1
ATOM 649 C C . VAL A 1 85 ? 3.714 0.021 20.805 1.00 77.94 85 VAL A C 1
ATOM 651 O O . VAL A 1 85 ? 3.831 0.539 21.912 1.00 77.94 85 VAL A O 1
ATOM 654 N N . GLY A 1 86 ? 2.557 -0.540 20.432 1.00 73.50 86 GLY A N 1
ATOM 655 C CA . GLY A 1 86 ? 1.365 -0.663 21.271 1.00 73.50 86 GLY A CA 1
ATOM 656 C C . GLY A 1 86 ? 0.265 -1.499 20.605 1.00 73.50 86 GLY A C 1
ATOM 657 O O . GLY A 1 86 ? 0.377 -1.889 19.448 1.00 73.50 86 GLY A O 1
ATOM 658 N N . THR A 1 87 ? -0.818 -1.783 21.330 1.00 64.00 87 THR A N 1
ATOM 659 C CA . THR A 1 87 ? -1.944 -2.609 20.839 1.00 64.00 87 THR A CA 1
ATOM 660 C C . THR A 1 87 ? -2.852 -1.877 19.849 1.00 64.00 87 THR A C 1
ATOM 662 O O . THR A 1 87 ? -3.376 -2.484 18.919 1.00 64.00 87 THR A O 1
ATOM 665 N N . PHE A 1 88 ? -3.019 -0.564 20.025 1.00 71.19 88 PHE A N 1
ATOM 666 C CA . PHE A 1 88 ? -3.876 0.283 19.184 1.00 71.19 88 PHE A CA 1
ATOM 667 C C . PHE A 1 88 ? -3.101 1.103 18.149 1.00 71.19 88 PHE A C 1
ATOM 669 O O . PHE A 1 88 ? -3.690 1.931 17.463 1.00 71.19 88 PHE A O 1
ATOM 676 N N . SER A 1 89 ? -1.785 0.904 18.038 1.00 84.94 89 SER A N 1
ATOM 677 C CA . SER A 1 89 ? -1.007 1.538 16.977 1.00 84.94 89 SER A CA 1
ATOM 678 C C . SER A 1 89 ? -1.276 0.873 15.627 1.00 84.94 89 SER A C 1
ATOM 680 O O . SER A 1 89 ? -1.636 -0.308 15.559 1.00 84.94 89 SER A O 1
ATOM 682 N N . ASN A 1 90 ? -1.046 1.627 14.556 1.00 90.75 90 ASN A N 1
ATOM 683 C CA . ASN A 1 90 ? -1.065 1.107 13.193 1.00 90.75 90 ASN A CA 1
ATOM 684 C C . ASN A 1 90 ? 0.033 0.063 13.015 1.00 90.75 90 ASN A C 1
ATOM 686 O O . ASN A 1 90 ? 1.132 0.217 13.550 1.00 90.75 90 ASN A O 1
ATOM 690 N N . CYS A 1 91 ? -0.282 -1.002 12.283 1.00 92.00 91 CYS A N 1
ATOM 691 C CA . CYS A 1 91 ? 0.624 -2.110 12.050 1.00 92.00 91 CYS A CA 1
ATOM 692 C C . CYS A 1 91 ? 1.735 -1.684 11.084 1.00 92.00 91 CYS A C 1
ATOM 694 O O . CYS A 1 91 ? 1.444 -1.438 9.907 1.00 92.00 91 CYS A O 1
ATOM 696 N N . PRO A 1 92 ? 2.996 -1.598 11.533 1.00 91.88 92 PRO A N 1
ATOM 697 C CA . PRO A 1 92 ? 4.083 -1.235 10.650 1.00 91.88 92 PRO A CA 1
ATOM 698 C C . PRO A 1 92 ? 4.523 -2.432 9.806 1.00 91.88 92 PRO A C 1
ATOM 700 O O . PRO A 1 92 ? 4.429 -3.591 10.217 1.00 91.88 92 PRO A O 1
ATOM 703 N N . TYR A 1 93 ? 5.095 -2.149 8.642 1.00 89.56 93 TYR A N 1
ATOM 704 C CA . TYR A 1 93 ? 5.844 -3.128 7.872 1.00 89.56 93 TYR A CA 1
ATOM 705 C C . TYR A 1 93 ? 7.195 -2.567 7.438 1.00 89.56 93 TYR A C 1
ATOM 707 O O . TYR A 1 93 ? 7.357 -1.365 7.232 1.00 89.56 93 TYR A O 1
ATOM 715 N N . MET A 1 94 ? 8.158 -3.467 7.261 1.00 89.19 94 MET A N 1
ATOM 716 C CA . MET A 1 94 ? 9.433 -3.181 6.620 1.00 89.19 94 MET A CA 1
ATOM 717 C C . MET A 1 94 ? 9.887 -4.428 5.864 1.00 89.19 94 MET A C 1
ATOM 719 O O . MET A 1 94 ? 9.823 -5.533 6.403 1.00 89.19 94 MET A O 1
ATOM 723 N N . VAL A 1 95 ? 10.309 -4.256 4.615 1.00 87.75 95 VAL A N 1
ATOM 724 C CA . VAL A 1 95 ? 10.827 -5.326 3.757 1.00 87.75 95 VAL A CA 1
ATOM 725 C C . VAL A 1 95 ? 12.099 -4.837 3.083 1.00 87.75 95 VAL A C 1
ATOM 727 O O . VAL A 1 95 ? 12.129 -3.739 2.531 1.00 87.75 95 VAL A O 1
ATOM 730 N N . SER A 1 96 ? 13.133 -5.672 3.109 1.00 87.12 96 SER A N 1
ATOM 731 C CA . SER A 1 96 ? 14.372 -5.469 2.358 1.00 87.12 96 SER A CA 1
ATOM 732 C C . SER A 1 96 ? 14.428 -6.482 1.221 1.00 87.12 96 SER A C 1
ATOM 734 O O . SER A 1 96 ? 14.234 -7.676 1.453 1.00 87.12 96 SER A O 1
ATOM 736 N N . TYR A 1 97 ? 14.688 -6.017 0.004 1.00 83.88 97 TYR A N 1
ATOM 737 C CA . TYR A 1 97 ? 14.793 -6.872 -1.175 1.00 83.88 97 TYR A CA 1
ATOM 738 C C . TYR A 1 97 ? 16.238 -7.337 -1.394 1.00 83.88 97 TYR A C 1
ATOM 740 O O . TYR A 1 97 ? 17.191 -6.745 -0.891 1.00 83.88 97 TYR A O 1
ATOM 748 N N . VAL A 1 98 ? 16.402 -8.426 -2.153 1.00 79.31 98 VAL A N 1
ATOM 749 C CA . VAL A 1 98 ? 17.723 -9.008 -2.472 1.00 79.31 98 VAL A CA 1
ATOM 750 C C . VAL A 1 98 ? 18.529 -8.102 -3.414 1.00 79.31 98 VAL A C 1
ATOM 752 O O . VAL A 1 98 ? 19.758 -8.157 -3.430 1.00 79.31 98 VAL A O 1
ATOM 755 N N . SER A 1 99 ? 17.855 -7.257 -4.199 1.00 74.75 99 SER A N 1
ATOM 756 C CA . SER A 1 99 ? 18.497 -6.211 -4.994 1.00 74.75 99 SER A CA 1
ATOM 757 C C . SER A 1 99 ? 19.167 -5.177 -4.091 1.00 74.75 99 SER A C 1
ATOM 759 O O . SER A 1 99 ? 18.591 -4.730 -3.098 1.00 74.75 99 SER A O 1
ATOM 761 N N . ALA A 1 100 ? 20.394 -4.798 -4.456 1.00 74.12 100 ALA A N 1
ATOM 762 C CA . ALA A 1 100 ? 21.214 -3.880 -3.677 1.00 74.12 100 ALA A CA 1
ATOM 763 C C . ALA A 1 100 ? 20.436 -2.602 -3.318 1.00 74.12 100 ALA A C 1
ATOM 765 O O . ALA A 1 100 ? 19.881 -1.948 -4.195 1.00 74.12 100 ALA A O 1
ATOM 766 N N . GLU A 1 101 ? 20.409 -2.283 -2.020 1.00 71.19 101 GLU A N 1
ATOM 767 C CA . GLU A 1 101 ? 19.907 -1.016 -1.463 1.00 71.19 101 GLU A CA 1
ATOM 768 C C . GLU A 1 101 ? 18.419 -0.714 -1.714 1.00 71.19 101 GLU A C 1
ATOM 770 O O . GLU A 1 101 ? 17.987 0.432 -1.623 1.00 71.19 101 GLU A O 1
ATOM 775 N N . THR A 1 102 ? 17.602 -1.741 -1.965 1.00 82.38 102 THR A N 1
ATOM 776 C CA . THR A 1 102 ? 16.150 -1.572 -2.149 1.00 82.38 102 THR A CA 1
ATOM 777 C C . THR A 1 102 ? 15.368 -2.101 -0.951 1.00 82.38 102 THR A C 1
ATOM 779 O O . THR A 1 102 ? 15.460 -3.272 -0.577 1.00 82.38 102 THR A O 1
ATOM 782 N N . SER A 1 103 ? 14.583 -1.229 -0.325 1.00 88.38 103 SER A N 1
ATOM 783 C CA . SER A 1 103 ? 13.693 -1.568 0.782 1.00 88.38 103 SER A CA 1
ATOM 784 C C . SER A 1 103 ? 12.438 -0.706 0.742 1.00 88.38 103 SER A C 1
ATOM 786 O O . SER A 1 103 ? 12.398 0.338 0.092 1.00 88.38 103 SER A O 1
ATOM 788 N N . THR A 1 104 ? 11.400 -1.168 1.427 1.00 89.62 104 THR A N 1
ATOM 789 C CA . THR A 1 104 ? 10.139 -0.448 1.588 1.00 89.62 104 THR A CA 1
ATOM 790 C C . THR A 1 104 ? 9.661 -0.573 3.028 1.00 89.62 104 THR A C 1
ATOM 792 O O . THR A 1 104 ? 9.873 -1.601 3.680 1.00 89.62 104 THR A O 1
ATOM 795 N N . SER A 1 105 ? 9.035 0.477 3.545 1.00 91.19 105 SER A N 1
ATOM 796 C CA . SER A 1 105 ? 8.422 0.485 4.867 1.00 91.19 105 SER A CA 1
ATOM 797 C C . SER A 1 105 ? 7.220 1.418 4.908 1.00 91.19 105 SER A C 1
ATOM 799 O O . SER A 1 105 ? 7.101 2.351 4.114 1.00 91.19 105 SER A O 1
ATOM 801 N N . GLY A 1 106 ? 6.314 1.157 5.844 1.00 91.81 106 GLY A N 1
ATOM 802 C CA . GLY A 1 106 ? 5.086 1.926 5.991 1.00 91.81 106 GLY A CA 1
ATOM 803 C C . GLY A 1 106 ? 4.131 1.278 6.981 1.00 91.81 106 GLY A C 1
ATOM 804 O O . GLY A 1 106 ? 4.559 0.563 7.889 1.00 91.81 106 GLY A O 1
ATOM 805 N N . ILE A 1 107 ? 2.837 1.517 6.786 1.00 91.75 107 ILE A N 1
ATOM 806 C CA . ILE A 1 107 ? 1.753 0.911 7.566 1.00 91.75 107 ILE A CA 1
ATOM 807 C C . ILE A 1 107 ? 0.904 -0.008 6.688 1.00 91.75 107 ILE A C 1
ATOM 809 O O . ILE A 1 107 ? 0.770 0.226 5.486 1.00 91.75 107 ILE A O 1
ATOM 813 N N . LEU A 1 108 ? 0.332 -1.054 7.279 1.00 93.06 108 LEU A N 1
ATOM 814 C CA . LEU A 1 108 ? -0.622 -1.917 6.588 1.00 93.06 108 LEU A CA 1
ATOM 815 C C . LEU A 1 108 ? -2.013 -1.275 6.550 1.00 93.06 108 LEU A C 1
ATOM 817 O O . LEU A 1 108 ? -2.515 -0.758 7.551 1.00 93.06 108 LEU A O 1
ATOM 821 N N . VAL A 1 109 ? -2.646 -1.364 5.384 1.00 94.06 109 VAL A N 1
ATOM 822 C CA . VAL A 1 109 ? -4.011 -0.905 5.130 1.00 94.06 109 VAL A CA 1
ATOM 823 C C . VAL A 1 109 ? -4.743 -2.011 4.384 1.00 94.06 109 VAL A C 1
ATOM 825 O O . VAL A 1 109 ? -4.214 -2.582 3.432 1.00 94.06 109 VAL A O 1
ATOM 828 N N . GLU A 1 110 ? -5.952 -2.319 4.831 1.00 94.94 110 GLU A N 1
ATOM 829 C CA . GLU A 1 110 ? -6.884 -3.182 4.120 1.00 94.94 110 GLU A CA 1
ATOM 830 C C . GLU A 1 110 ? -7.751 -2.305 3.216 1.00 94.94 110 GLU A C 1
ATOM 832 O O . GLU A 1 110 ? -8.304 -1.296 3.659 1.00 94.94 110 GLU A O 1
ATOM 837 N N . ASN A 1 111 ? -7.841 -2.657 1.938 1.00 95.75 111 ASN A N 1
ATOM 838 C CA . ASN A 1 111 ? -8.678 -1.948 0.983 1.00 95.75 111 ASN A CA 1
ATOM 839 C C . ASN A 1 111 ? -9.096 -2.883 -0.160 1.00 95.75 111 ASN A C 1
ATOM 841 O O . ASN A 1 111 ? -8.487 -3.932 -0.376 1.00 95.75 111 ASN A O 1
ATOM 845 N N . GLU A 1 112 ? -10.126 -2.492 -0.901 1.00 97.06 112 GLU A N 1
ATOM 846 C CA . GLU A 1 112 ? -10.583 -3.207 -2.088 1.00 97.06 112 GLU A CA 1
ATOM 847 C C . GLU A 1 112 ? -9.579 -3.055 -3.237 1.00 97.06 112 GLU A C 1
ATOM 849 O O . GLU A 1 112 ? -9.078 -1.961 -3.511 1.00 97.06 112 GLU A O 1
ATOM 854 N N . VAL A 1 113 ? -9.301 -4.171 -3.912 1.00 96.12 113 VAL A N 1
ATOM 855 C CA . VAL A 1 113 ? -8.498 -4.239 -5.136 1.00 96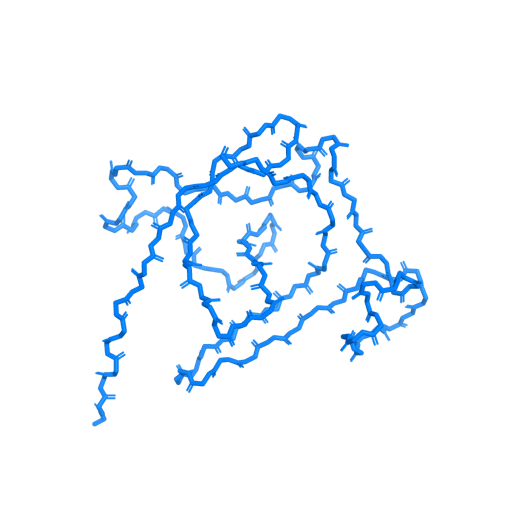.12 113 VAL A CA 1
ATOM 856 C C . VAL A 1 113 ? -9.433 -4.612 -6.280 1.00 96.12 113 VAL A C 1
ATOM 858 O O . VAL A 1 113 ? -10.105 -5.641 -6.221 1.00 96.12 113 VAL A O 1
ATOM 861 N N . ILE A 1 114 ? -9.467 -3.782 -7.316 1.00 95.94 114 ILE A N 1
ATOM 862 C CA . ILE A 1 114 ? -10.299 -3.953 -8.507 1.00 95.94 114 ILE A CA 1
ATOM 863 C C . ILE A 1 114 ? -9.357 -4.210 -9.688 1.00 95.94 114 ILE A C 1
ATOM 865 O O . ILE A 1 114 ? -8.471 -3.400 -9.966 1.00 95.94 114 ILE A O 1
ATOM 869 N N . LEU A 1 115 ? -9.528 -5.358 -10.345 1.00 90.31 115 LEU A N 1
ATOM 870 C CA . LEU A 1 115 ? -8.734 -5.790 -11.500 1.00 90.31 115 LEU A CA 1
ATOM 871 C C . LEU A 1 115 ? -9.383 -5.359 -12.817 1.00 90.31 115 LEU A C 1
ATOM 873 O O . LEU A 1 115 ? -10.626 -5.460 -12.915 1.00 90.31 115 LEU A O 1
#

Organism: NCBI:txid262757

Foldseek 3Di:
DDDDDDDFDWDWWFWAVVTDIAIATDDPPDDDDDDAAPPDPDDDDQPDDPVPPVPRHDHHYLVVHPQKDFAFCCDPVLVVAPDDPDRGDFRKHKDDDPPPPDIDIDGDMDTDMGD

Nearest PDB structures (foldseek):
  6qcb-assembly1_A  TM=7.476E-01  e=2.986E-05  Homo sapiens
  4obz-assembly1_C  TM=7.429E-01  e=3.366E-05  Homo sapiens
  3pvk-assembly1_A  TM=8.010E-01  e=1.091E-03  Candida albicans
  1zap-assembly1_A  TM=7.970E-01  e=3.211E-03  Candida albicans
  3q70-assembly1_A  TM=7.785E-01  e=7.894E-03  Candida albicans

pLDDT: mean 83.18, std 13.84, range [36.22, 97.19]

Radius of gyration: 15.38 Å; Cα contacts (8 Å, |Δi|>4): 166; chains: 1; bounding box: 45×28×42 Å

Secondary structure (DSSP, 8-state):
-----PPPPEEEEEETTTTEEEEEE--TT-S-----BTT-SSPPPSSS-TTTTSSPPP-B-GGG-TT-EEPBTTSGGGGG----SSSSSB-EEEEE-SSTT-EEEEE-EE--EE-

Mean predicted aligned error: 7.16 Å

Sequence (115 aa):
MPSVLYSLYYTALQLGTPGVKFMVALDTRSDLFWVPCDNCSRCAPTEDTVYASDFELNIYNPKGSSSSKEVTCNNSLCARRNGCVGTFSNCPYMVSYVSAETSTSGILVENEVIL

Solvent-accessible surface area (backbone atoms only — not comparable to full-atom values): 7469 Å² total; per-residue (Å²): 130,86,81,83,82,78,86,77,54,70,47,77,38,24,44,30,43,70,67,44,59,39,79,44,73,71,61,91,89,61,95,76,89,86,76,60,42,69,91,61,89,86,62,82,75,62,70,92,45,92,71,40,85,88,42,79,64,63,68,47,48,66,89,69,17,82,50,44,39,82,33,32,38,75,36,77,87,28,72,82,42,92,65,61,92,44,64,85,36,66,14,37,47,77,49,76,53,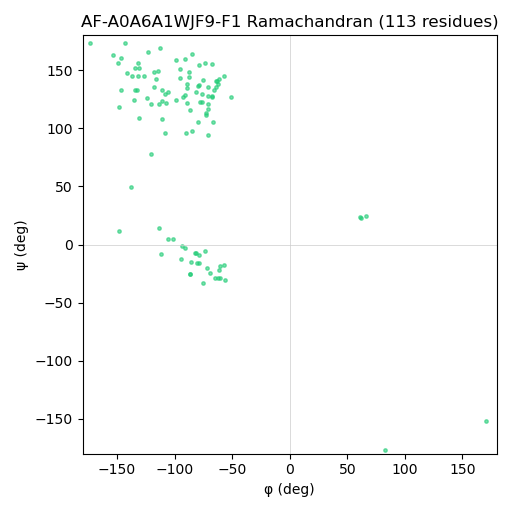94,56,85,95,42,67,52,71,53,69,47,66,48,57,50,76,46,124